Protein AF-A0A2J8KHV4-F1 (afdb_monomer_lite)

Radius of gyration: 32.44 Å; chains: 1; bounding box: 91×67×61 Å

Organism: Pan troglodytes (NCBI:txid9598)

InterPro domains:
  IPR022613 CASAMP, second calponin-homology domain [PF11971] (1-38)
  IPR032940 Calmodulin-regulated spectrin-associated protein [PTHR21595] (1-131)

Secondary structure (DSSP, 8-state):
-----HHHHHHHHHHHHHHHHHHSTT-----HHHHHH--GGGHHHHHHHHHHHHIIIIII--TT--------TT-----PPPPPPPPP---------------------------PPPP---PPP-------

Foldseek 3Di:
DDDDDPVRLLVVVVVVQVCCVPPVVRLDPDDSVCVVCVDPVCVVVVVVSVVSVCCVQPPVNPPVNDPPPPDPPPDDPPPPDDDDDDDDDDDDDDDDDDDDDDDDDDDDDDDDDDDDDDDDDDDDDDDDDDDD

Structure (mmCIF, N/CA/C/O backbone):
data_AF-A0A2J8KHV4-F1
#
_entry.id   AF-A0A2J8KHV4-F1
#
loop_
_atom_site.group_PDB
_atom_site.id
_atom_site.type_symbol
_atom_site.label_atom_id
_atom_site.label_alt_id
_atom_site.label_comp_id
_atom_site.label_asym_id
_atom_site.label_entity_id
_atom_site.label_seq_id
_atom_site.pdbx_PDB_ins_code
_atom_site.Cartn_x
_atom_site.Cartn_y
_atom_site.Cartn_z
_atom_site.occupancy
_atom_site.B_iso_or_equiv
_atom_site.auth_seq_id
_atom_site.auth_comp_id
_atom_site.auth_asym_id
_atom_site.auth_atom_id
_atom_site.pdbx_PDB_model_num
ATOM 1 N N . LYS A 1 1 ? -11.687 13.182 -18.940 1.00 53.38 1 LYS A N 1
ATOM 2 C CA . LYS A 1 1 ? -11.058 12.633 -17.717 1.00 53.38 1 LYS A CA 1
ATOM 3 C C . LYS A 1 1 ? -9.583 12.953 -17.823 1.00 53.38 1 LYS A C 1
ATOM 5 O O . LYS A 1 1 ? -8.940 12.377 -18.689 1.00 53.38 1 LYS A O 1
ATOM 10 N N . GLU A 1 2 ? -9.092 13.907 -17.042 1.00 65.31 2 GLU A N 1
ATOM 11 C CA . GLU A 1 2 ? -7.653 14.155 -16.968 1.00 65.31 2 GLU A CA 1
ATOM 12 C C . GLU A 1 2 ? -6.972 12.917 -16.376 1.00 65.31 2 GLU A C 1
ATOM 14 O O . GLU A 1 2 ? -7.502 12.263 -15.472 1.00 65.31 2 GLU A O 1
ATOM 19 N N . THR A 1 3 ? -5.838 12.544 -16.951 1.00 76.38 3 THR A N 1
ATOM 20 C CA . THR A 1 3 ? -4.924 11.575 -16.354 1.00 76.38 3 THR A CA 1
ATOM 21 C C . THR A 1 3 ? -4.129 12.299 -15.277 1.00 76.38 3 THR A C 1
ATOM 23 O O . THR A 1 3 ? -3.522 13.322 -15.582 1.00 76.38 3 THR A O 1
ATOM 26 N N . MET A 1 4 ? -4.125 11.766 -14.049 1.00 82.12 4 MET A N 1
ATOM 27 C CA . MET A 1 4 ? -3.204 12.195 -12.985 1.00 82.12 4 MET A CA 1
ATOM 28 C C . MET A 1 4 ? -1.780 12.312 -13.542 1.00 82.12 4 MET A C 1
ATOM 30 O O . MET A 1 4 ? -1.373 11.473 -14.355 1.00 82.12 4 MET A O 1
ATOM 34 N N . SER A 1 5 ? -1.008 13.299 -13.086 1.00 94.12 5 SER A N 1
ATOM 35 C CA . SER A 1 5 ? 0.426 13.322 -13.366 1.00 94.12 5 SER A CA 1
ATOM 36 C C . SER A 1 5 ? 1.088 12.062 -12.800 1.00 94.12 5 SER A C 1
ATOM 38 O O . SER A 1 5 ? 0.606 11.453 -11.838 1.00 94.12 5 SER A O 1
ATOM 40 N N . LEU A 1 6 ? 2.241 11.688 -13.355 1.00 94.50 6 LEU A N 1
ATOM 41 C CA . LEU A 1 6 ? 3.104 10.681 -12.738 1.00 94.50 6 LEU A CA 1
ATOM 42 C C . LEU A 1 6 ? 3.493 11.101 -11.309 1.00 94.50 6 LEU A C 1
ATOM 44 O O . LEU A 1 6 ? 3.511 10.263 -10.412 1.00 94.50 6 LEU A O 1
ATOM 48 N N . ALA A 1 7 ? 3.725 12.400 -11.087 1.00 95.94 7 ALA A N 1
ATOM 49 C CA . ALA A 1 7 ? 4.017 12.951 -9.764 1.00 95.94 7 ALA A CA 1
ATOM 50 C C . ALA A 1 7 ? 2.831 12.784 -8.797 1.00 95.94 7 ALA A C 1
ATOM 52 O O . ALA A 1 7 ? 3.013 12.253 -7.705 1.00 95.94 7 ALA A O 1
ATOM 53 N N . ASP A 1 8 ? 1.614 13.148 -9.220 1.00 96.19 8 ASP A N 1
ATOM 54 C CA . ASP A 1 8 ? 0.399 12.982 -8.407 1.00 96.19 8 ASP A CA 1
ATOM 55 C C . ASP A 1 8 ? 0.151 11.504 -8.088 1.00 96.19 8 ASP A C 1
ATOM 57 O O . ASP A 1 8 ? -0.236 11.147 -6.979 1.00 96.19 8 ASP A O 1
ATOM 61 N N . SER A 1 9 ? 0.391 10.623 -9.062 1.00 96.00 9 SER A N 1
ATOM 62 C CA . SER A 1 9 ? 0.234 9.177 -8.899 1.00 96.00 9 SER A CA 1
ATOM 63 C C . SER A 1 9 ? 1.216 8.635 -7.858 1.00 96.00 9 SER A C 1
ATOM 65 O O . SER A 1 9 ? 0.793 7.952 -6.931 1.00 96.00 9 SER A O 1
ATOM 67 N N . LEU A 1 10 ? 2.501 8.995 -7.949 1.00 97.06 10 LEU A N 1
ATOM 68 C CA . LEU A 1 10 ? 3.521 8.608 -6.968 1.00 97.06 10 LEU A CA 1
ATOM 69 C C . LEU A 1 10 ? 3.217 9.149 -5.564 1.00 97.06 10 LEU A C 1
ATOM 71 O O . LEU A 1 10 ? 3.313 8.393 -4.601 1.00 97.06 10 LEU A O 1
ATOM 75 N N . TYR A 1 11 ? 2.783 10.406 -5.448 1.00 97.69 11 TYR A N 1
ATOM 76 C CA . TYR A 1 11 ? 2.376 10.999 -4.171 1.00 97.69 11 TYR A CA 1
ATOM 77 C C . TYR A 1 11 ? 1.187 10.254 -3.540 1.00 97.69 11 TYR A C 1
ATOM 79 O O . TYR A 1 11 ? 1.228 9.883 -2.368 1.00 97.69 11 TYR A O 1
ATOM 87 N N . ASN A 1 12 ? 0.151 9.945 -4.326 1.00 97.44 12 ASN A N 1
ATOM 88 C CA . ASN A 1 12 ? -0.993 9.164 -3.846 1.00 97.44 12 ASN A CA 1
ATOM 89 C C . ASN A 1 12 ? -0.591 7.745 -3.394 1.00 97.44 12 ASN A C 1
ATOM 91 O O . ASN A 1 12 ? -1.167 7.220 -2.443 1.00 97.44 12 ASN A O 1
ATOM 95 N N . LEU A 1 13 ? 0.397 7.124 -4.048 1.00 98.00 13 LEU A N 1
ATOM 96 C CA . LEU A 1 13 ? 0.928 5.816 -3.649 1.00 98.00 13 LEU A CA 1
ATOM 97 C C . LEU A 1 13 ? 1.758 5.891 -2.355 1.00 98.00 13 LEU A C 1
ATOM 99 O O . LEU A 1 13 ? 1.620 5.011 -1.506 1.00 98.00 13 LEU A O 1
ATOM 103 N N . GLN A 1 14 ? 2.543 6.957 -2.162 1.00 98.19 14 GLN A N 1
ATOM 104 C CA . GLN A 1 14 ? 3.256 7.229 -0.905 1.00 98.19 14 GLN A CA 1
ATOM 105 C C . GLN A 1 14 ? 2.283 7.379 0.268 1.00 98.19 14 GLN A C 1
ATOM 107 O O . GLN A 1 14 ? 2.447 6.696 1.275 1.00 98.19 14 GLN A O 1
ATOM 112 N N . LEU A 1 15 ? 1.206 8.159 0.104 1.00 98.38 15 LEU A N 1
ATOM 113 C CA . LEU A 1 15 ? 0.164 8.295 1.130 1.00 98.38 15 LEU A CA 1
ATOM 114 C C . LEU A 1 15 ? -0.451 6.945 1.538 1.00 98.38 15 LEU A C 1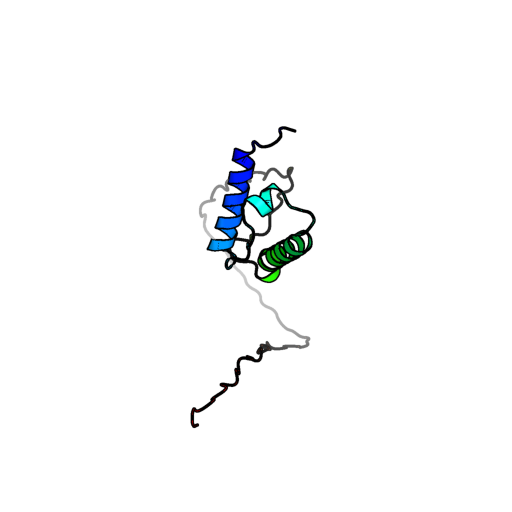
ATOM 116 O O . LEU A 1 15 ? -0.763 6.741 2.710 1.00 98.38 15 LEU A O 1
ATOM 120 N N . ILE A 1 16 ? -0.618 6.006 0.597 1.00 98.12 16 ILE A N 1
ATOM 121 C CA . ILE A 1 16 ? -1.122 4.657 0.904 1.00 98.12 16 ILE A CA 1
ATOM 122 C C . ILE A 1 16 ? -0.087 3.856 1.706 1.00 98.12 16 ILE A C 1
ATOM 124 O O . ILE A 1 16 ? -0.466 3.198 2.677 1.00 98.12 16 ILE A O 1
ATOM 128 N N . GLN A 1 17 ? 1.198 3.908 1.338 1.00 98.38 17 GLN A N 1
ATOM 129 C CA . GLN A 1 17 ? 2.270 3.251 2.098 1.00 98.38 17 GLN A CA 1
ATOM 130 C C . GLN A 1 17 ? 2.364 3.804 3.527 1.00 98.38 17 GLN A C 1
ATOM 132 O O . GLN A 1 17 ? 2.291 3.026 4.478 1.00 98.38 17 GLN A O 1
ATOM 137 N N . GLU A 1 18 ? 2.452 5.128 3.675 1.00 98.50 18 GLU A N 1
ATOM 138 C CA . GLU A 1 18 ? 2.543 5.829 4.963 1.00 98.50 18 GLU A CA 1
ATOM 139 C C . GLU A 1 18 ? 1.334 5.519 5.855 1.00 98.50 18 GLU A C 1
ATOM 141 O O . GLU A 1 18 ? 1.499 5.118 7.008 1.00 98.50 18 GLU A O 1
ATOM 146 N N . PHE A 1 19 ? 0.116 5.587 5.307 1.00 98.38 19 PHE A N 1
ATOM 147 C CA . PHE A 1 19 ? -1.100 5.241 6.044 1.00 98.38 19 PHE A CA 1
ATOM 148 C C . PHE A 1 19 ? -1.101 3.780 6.523 1.00 98.38 19 PHE A C 1
ATOM 150 O O . PHE A 1 19 ? -1.467 3.495 7.666 1.00 98.38 19 PHE A O 1
A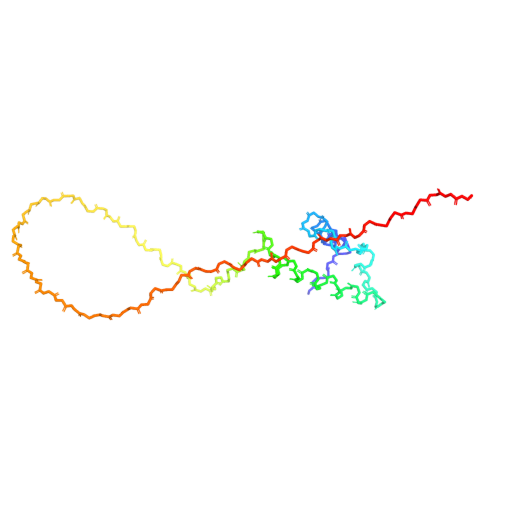TOM 157 N N . CYS A 1 20 ? -0.678 2.834 5.679 1.00 98.25 20 CYS A N 1
ATOM 158 C CA . CYS A 1 20 ? -0.608 1.427 6.078 1.00 98.25 20 CYS A CA 1
ATOM 159 C C . CYS A 1 20 ? 0.491 1.179 7.124 1.00 98.25 20 CYS A C 1
ATOM 161 O O . CYS A 1 20 ? 0.312 0.350 8.020 1.00 98.25 20 CYS A O 1
ATOM 163 N N . GLN A 1 21 ? 1.609 1.902 7.028 1.00 97.69 21 GLN A N 1
ATOM 164 C CA . GLN A 1 21 ? 2.721 1.847 7.975 1.00 97.69 21 GLN A CA 1
ATOM 165 C C . GLN A 1 21 ? 2.331 2.388 9.356 1.00 97.69 21 GLN A C 1
ATOM 167 O O . GLN A 1 21 ? 2.641 1.742 10.357 1.00 97.69 21 GLN A O 1
ATOM 172 N N . GLU A 1 22 ? 1.633 3.525 9.415 1.00 97.88 22 GLU A N 1
ATOM 173 C CA . GLU A 1 22 ? 1.251 4.182 10.671 1.00 97.88 22 GLU A CA 1
ATOM 174 C C . GLU A 1 22 ? -0.002 3.563 11.320 1.00 97.88 22 GLU A C 1
ATOM 176 O O . GLU A 1 22 ? -0.022 3.363 12.535 1.00 97.88 22 GLU A O 1
ATOM 181 N N . TYR A 1 23 ? -1.029 3.200 10.536 1.00 97.38 23 TYR A N 1
ATOM 182 C CA . TYR A 1 23 ? -2.350 2.828 11.076 1.00 97.38 23 TYR A CA 1
ATOM 183 C C . TYR A 1 23 ? -2.762 1.362 10.882 1.00 97.38 23 TYR A C 1
ATOM 185 O O . TYR A 1 23 ? -3.618 0.889 11.629 1.00 97.38 23 TYR A O 1
ATOM 193 N N . LEU A 1 24 ? -2.190 0.633 9.912 1.00 97.06 24 LEU A N 1
ATOM 194 C CA . LEU A 1 24 ? -2.610 -0.737 9.551 1.00 97.06 24 LEU A CA 1
ATOM 195 C C . LEU A 1 24 ? -1.517 -1.797 9.777 1.00 97.06 24 LEU A C 1
ATOM 197 O O . LEU A 1 24 ? -1.411 -2.773 9.033 1.00 97.06 24 LEU A O 1
ATOM 201 N N . ASN A 1 25 ? -0.683 -1.611 10.806 1.00 96.50 25 ASN A N 1
ATOM 202 C CA . ASN A 1 25 ? 0.371 -2.557 11.197 1.00 96.50 25 ASN A CA 1
ATOM 203 C C . ASN A 1 25 ? 1.314 -2.947 10.033 1.00 96.50 25 ASN A C 1
ATOM 205 O O . ASN A 1 25 ? 1.726 -4.100 9.919 1.00 96.50 25 ASN A O 1
ATOM 209 N N . GLN A 1 26 ? 1.663 -1.984 9.171 1.00 97.12 26 GLN A N 1
ATOM 210 C CA . GLN A 1 26 ? 2.596 -2.162 8.049 1.00 97.12 26 GLN A CA 1
ATOM 211 C C . GLN A 1 26 ? 2.138 -3.180 6.984 1.00 97.12 26 GLN A C 1
ATOM 213 O O . GLN A 1 26 ? 2.976 -3.763 6.304 1.00 97.12 26 GLN A O 1
ATOM 218 N N . CYS A 1 27 ? 0.826 -3.366 6.780 1.00 97.31 27 CYS A N 1
ATOM 219 C CA . CYS A 1 27 ? 0.275 -4.336 5.815 1.00 97.31 27 CYS A CA 1
ATOM 220 C C . CYS A 1 27 ? 0.584 -4.053 4.325 1.00 97.31 27 CYS A C 1
ATOM 222 O O . CYS A 1 27 ? 0.279 -4.872 3.460 1.00 97.31 27 CYS A O 1
ATOM 224 N N . CYS A 1 28 ? 1.157 -2.892 3.984 1.00 98.06 28 CYS A N 1
ATOM 225 C CA . CYS A 1 28 ? 1.603 -2.600 2.622 1.00 98.06 28 CYS A CA 1
ATOM 226 C C . CYS A 1 28 ? 3.079 -2.988 2.463 1.00 98.06 28 CYS A C 1
ATOM 228 O O . CYS A 1 28 ? 3.968 -2.309 2.972 1.00 98.06 28 CYS A O 1
ATOM 230 N N . HIS A 1 29 ? 3.335 -4.085 1.748 1.00 97.50 29 HIS A N 1
ATOM 231 C CA . HIS A 1 29 ? 4.683 -4.625 1.517 1.00 97.50 29 HIS A CA 1
ATOM 232 C C . HIS A 1 29 ? 5.241 -4.334 0.113 1.00 97.50 29 HIS A C 1
ATOM 234 O O . HIS A 1 29 ? 6.281 -4.869 -0.264 1.00 97.50 29 HIS A O 1
ATOM 240 N N . PHE A 1 30 ? 4.545 -3.513 -0.674 1.00 98.31 30 PHE A N 1
ATOM 241 C CA . PHE A 1 30 ? 4.961 -3.121 -2.018 1.00 98.31 30 PHE A CA 1
ATOM 242 C C . PHE A 1 30 ? 5.916 -1.933 -1.998 1.00 98.31 30 PHE A C 1
ATOM 244 O O . PHE A 1 30 ? 5.785 -1.040 -1.158 1.00 98.31 30 PHE A O 1
ATOM 251 N N . THR A 1 31 ? 6.814 -1.866 -2.979 1.00 98.00 31 THR A N 1
ATOM 252 C CA . THR A 1 31 ? 7.505 -0.620 -3.330 1.00 98.00 31 THR A CA 1
ATOM 253 C C . THR A 1 31 ? 6.598 0.288 -4.172 1.00 98.00 31 THR A C 1
ATOM 255 O O . THR A 1 31 ? 5.591 -0.151 -4.730 1.00 98.00 31 THR A O 1
ATOM 258 N N . LEU A 1 32 ? 6.974 1.562 -4.331 1.00 98.00 32 LEU A N 1
ATOM 259 C CA . LEU A 1 32 ? 6.277 2.463 -5.259 1.00 98.00 32 LEU A CA 1
ATOM 260 C C . LEU A 1 32 ? 6.344 1.967 -6.710 1.00 98.00 32 LEU A C 1
ATOM 262 O O . LEU A 1 32 ? 5.415 2.210 -7.472 1.00 98.00 32 LEU A O 1
ATOM 266 N N . GLU A 1 33 ? 7.411 1.258 -7.088 1.00 97.81 33 GLU A N 1
ATOM 267 C CA . GLU A 1 33 ? 7.573 0.674 -8.422 1.00 97.81 33 GLU A CA 1
ATOM 268 C C . GLU A 1 33 ? 6.558 -0.454 -8.665 1.00 97.81 33 GLU A C 1
ATOM 270 O O . GLU A 1 33 ? 5.856 -0.452 -9.680 1.00 97.81 33 GLU A O 1
ATOM 275 N N . ASP A 1 34 ? 6.398 -1.353 -7.687 1.00 98.00 34 ASP A N 1
ATOM 276 C CA . ASP A 1 34 ? 5.395 -2.424 -7.721 1.00 98.00 34 ASP A CA 1
ATOM 277 C C . ASP A 1 34 ? 3.968 -1.871 -7.852 1.00 98.00 34 ASP A C 1
ATOM 279 O O . ASP A 1 34 ? 3.132 -2.470 -8.536 1.00 98.00 34 ASP A O 1
ATOM 283 N N . MET A 1 35 ? 3.680 -0.742 -7.192 1.00 97.19 35 MET A N 1
ATOM 284 C CA . MET A 1 35 ? 2.372 -0.067 -7.213 1.00 97.19 35 MET A CA 1
ATOM 285 C C . MET A 1 35 ? 2.129 0.767 -8.466 1.00 97.19 35 MET A C 1
ATOM 287 O O . MET A 1 35 ? 0.995 0.822 -8.942 1.00 97.19 35 MET A O 1
ATOM 291 N N . LEU A 1 36 ? 3.172 1.374 -9.028 1.00 96.75 36 LEU A N 1
ATOM 292 C CA . LEU A 1 36 ? 3.075 2.158 -10.253 1.00 96.75 36 LEU A CA 1
ATOM 293 C C . LEU A 1 36 ? 2.891 1.265 -11.487 1.00 96.75 36 LEU A C 1
ATOM 295 O O . LEU A 1 36 ? 2.055 1.567 -12.340 1.00 96.75 36 LEU A O 1
ATOM 299 N N . TYR A 1 37 ? 3.657 0.174 -11.590 1.00 96.12 37 TYR A N 1
ATOM 300 C CA . TYR A 1 37 ? 3.611 -0.717 -12.754 1.00 96.12 37 TYR A CA 1
ATOM 301 C C . TYR A 1 37 ? 2.638 -1.890 -12.606 1.00 96.12 37 TYR A C 1
ATOM 303 O O . TYR A 1 37 ? 2.231 -2.451 -13.623 1.00 96.12 37 TYR A O 1
ATOM 311 N N . ALA A 1 38 ? 2.258 -2.259 -11.374 1.00 95.56 38 ALA A N 1
ATOM 312 C CA . ALA A 1 38 ? 1.263 -3.293 -11.064 1.00 95.56 38 ALA A CA 1
ATOM 313 C C . ALA A 1 38 ? 1.431 -4.579 -11.902 1.00 95.56 38 ALA A C 1
ATOM 315 O O . ALA A 1 38 ? 0.477 -5.094 -12.495 1.00 95.56 38 ALA A O 1
ATOM 316 N N . ALA A 1 39 ? 2.673 -5.073 -11.988 1.00 97.69 39 ALA A N 1
ATOM 317 C CA . ALA A 1 39 ? 3.049 -6.158 -12.886 1.00 97.69 39 ALA A CA 1
ATOM 318 C C . ALA A 1 39 ? 2.170 -7.408 -12.686 1.00 97.69 39 ALA A C 1
ATOM 320 O O . ALA A 1 39 ? 1.846 -7.809 -11.566 1.00 97.69 39 ALA A O 1
ATOM 321 N N . SER A 1 40 ? 1.801 -8.072 -13.784 1.00 97.94 40 SER A N 1
ATOM 322 C CA . SER A 1 40 ? 0.875 -9.215 -13.754 1.00 97.94 40 SER A CA 1
ATOM 323 C C . SER A 1 40 ? 1.376 -10.395 -12.909 1.00 97.94 40 SER A C 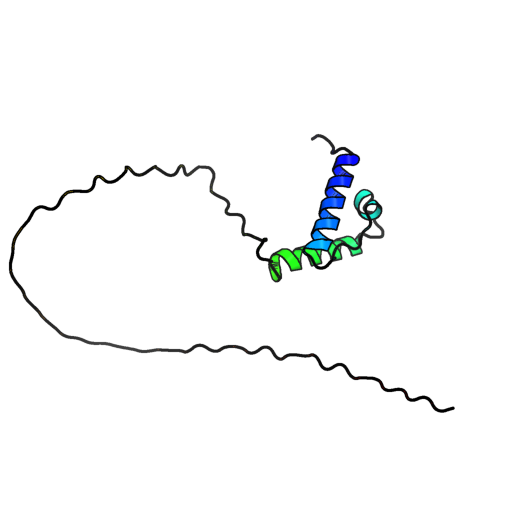1
ATOM 325 O O . SER A 1 40 ? 0.560 -11.152 -12.381 1.00 97.94 40 SER A O 1
ATOM 327 N N . SER A 1 41 ? 2.694 -10.514 -12.729 1.00 98.19 41 SER A N 1
ATOM 328 C CA . SER A 1 41 ? 3.369 -11.485 -11.862 1.00 98.19 41 SER A CA 1
ATOM 329 C C . SER A 1 41 ? 3.025 -11.346 -10.374 1.00 98.19 41 SER A C 1
ATOM 331 O O . SER A 1 41 ? 3.012 -12.355 -9.676 1.00 98.19 41 SER A O 1
ATOM 333 N N . ILE A 1 42 ? 2.703 -10.139 -9.892 1.00 97.56 42 ILE A N 1
ATOM 334 C CA . ILE A 1 42 ? 2.390 -9.855 -8.476 1.00 97.56 42 ILE A CA 1
ATOM 335 C C . ILE A 1 42 ? 0.886 -9.668 -8.216 1.00 97.56 42 ILE A C 1
ATOM 337 O O . ILE A 1 42 ? 0.470 -9.209 -7.151 1.00 97.56 42 ILE A O 1
ATOM 341 N N . LYS A 1 43 ? 0.026 -10.064 -9.167 1.00 97.62 43 LYS A N 1
ATOM 342 C CA . LYS A 1 43 ? -1.439 -9.950 -9.040 1.00 97.62 43 LYS A CA 1
ATOM 343 C C . LYS A 1 43 ? -1.991 -10.653 -7.791 1.00 97.62 43 LYS A C 1
ATOM 345 O O . LYS A 1 43 ? -2.920 -10.141 -7.171 1.00 97.62 43 LYS A O 1
ATOM 350 N N . SER A 1 44 ? -1.446 -11.809 -7.412 1.00 98.38 44 SER A N 1
ATOM 351 C CA . SER A 1 44 ? -1.846 -12.521 -6.187 1.00 98.38 44 SER A CA 1
ATOM 352 C C . SER A 1 44 ? -1.535 -11.713 -4.929 1.00 98.38 44 SER A C 1
ATOM 354 O O . SER A 1 44 ? -2.380 -11.626 -4.043 1.00 98.38 44 SER A O 1
ATOM 356 N N . ASN A 1 45 ? -0.370 -11.065 -4.877 1.00 98.31 45 ASN A N 1
ATOM 357 C CA . ASN A 1 45 ? 0.031 -10.196 -3.773 1.00 98.31 45 ASN A CA 1
ATOM 358 C C . ASN A 1 45 ? -0.956 -9.028 -3.620 1.00 98.31 45 ASN A C 1
ATOM 360 O O . ASN A 1 45 ? -1.359 -8.715 -2.503 1.00 98.31 45 ASN A O 1
ATOM 364 N N . TYR A 1 46 ? -1.414 -8.433 -4.731 1.00 98.12 46 TYR A N 1
ATOM 365 C CA . TYR A 1 46 ? -2.431 -7.373 -4.687 1.00 98.12 46 TYR A CA 1
ATOM 366 C C . TYR A 1 46 ? -3.751 -7.843 -4.091 1.00 98.12 46 TYR A C 1
ATOM 368 O O . TYR A 1 46 ? -4.371 -7.110 -3.326 1.00 98.12 46 TYR A O 1
ATOM 376 N N . LEU A 1 47 ? -4.185 -9.060 -4.419 1.00 98.25 47 LEU A N 1
ATOM 377 C CA . LEU A 1 47 ? -5.419 -9.616 -3.864 1.00 98.25 47 LEU A CA 1
ATOM 378 C C . LEU A 1 47 ? -5.299 -9.886 -2.357 1.00 98.25 47 LEU A C 1
ATOM 380 O O . LEU A 1 47 ? -6.268 -9.655 -1.640 1.00 98.25 47 LEU A O 1
ATOM 384 N N . VAL A 1 48 ? -4.121 -10.297 -1.869 1.00 98.19 48 VAL A N 1
ATOM 385 C CA . VAL A 1 48 ? -3.849 -10.423 -0.425 1.00 98.19 48 VAL A CA 1
ATOM 386 C C . VAL A 1 48 ? -3.899 -9.053 0.256 1.00 98.19 48 VAL A C 1
ATOM 388 O O . VAL A 1 48 ? -4.653 -8.889 1.209 1.00 98.19 48 VAL A O 1
ATOM 391 N N . PHE A 1 49 ? -3.213 -8.041 -0.286 1.00 98.38 49 PHE A N 1
ATOM 392 C CA . PHE A 1 49 ? -3.255 -6.676 0.252 1.00 98.38 49 PHE A CA 1
ATOM 393 C C . PHE A 1 49 ? -4.686 -6.106 0.296 1.00 98.38 49 PHE A C 1
ATOM 395 O O . PHE A 1 49 ? -5.109 -5.566 1.314 1.00 98.38 49 PHE A O 1
ATOM 402 N N . MET A 1 50 ? -5.481 -6.294 -0.763 1.00 98.25 50 MET A N 1
ATOM 403 C CA . MET A 1 50 ? -6.890 -5.868 -0.785 1.00 98.25 50 MET A CA 1
ATOM 404 C C . MET A 1 50 ? -7.754 -6.624 0.239 1.00 98.25 50 MET A C 1
ATOM 406 O O . MET A 1 50 ? -8.662 -6.031 0.824 1.00 98.25 50 MET A O 1
ATOM 410 N N . ALA A 1 51 ? -7.472 -7.907 0.489 1.00 98.19 51 ALA A N 1
ATOM 411 C CA . ALA A 1 51 ? -8.145 -8.683 1.529 1.00 98.19 51 ALA A CA 1
ATOM 412 C C . ALA A 1 51 ? -7.765 -8.210 2.945 1.00 98.19 51 ALA A C 1
ATOM 414 O O . ALA A 1 51 ? -8.637 -8.137 3.811 1.00 98.19 51 ALA A O 1
ATOM 415 N N . GLU A 1 52 ? -6.507 -7.824 3.175 1.00 97.75 52 GLU A N 1
ATOM 416 C CA . GLU A 1 52 ? -6.071 -7.224 4.442 1.00 97.75 52 GLU A CA 1
ATOM 417 C C . GLU A 1 52 ? -6.705 -5.848 4.674 1.00 97.75 52 GLU A C 1
ATOM 419 O O . GLU A 1 52 ? -7.212 -5.597 5.766 1.00 97.75 52 GLU A O 1
ATOM 424 N N . LEU A 1 53 ? -6.780 -4.983 3.655 1.00 97.94 53 LEU A N 1
ATOM 425 C CA . LEU A 1 53 ? -7.513 -3.713 3.754 1.00 97.94 53 LEU A CA 1
ATOM 426 C C . LEU A 1 53 ? -8.994 -3.937 4.103 1.00 97.94 53 LEU A C 1
ATOM 428 O O . LEU A 1 53 ? -9.538 -3.241 4.961 1.00 97.94 53 LEU A O 1
ATOM 432 N N . PHE A 1 54 ? -9.647 -4.929 3.486 1.00 97.94 54 PHE A N 1
ATOM 433 C CA . PHE A 1 54 ? -11.025 -5.293 3.826 1.00 97.94 54 PHE A CA 1
ATOM 434 C C . PHE A 1 54 ? -11.147 -5.783 5.277 1.00 97.94 54 PHE A C 1
ATOM 436 O O . PHE A 1 54 ? -12.036 -5.337 6.001 1.00 97.94 54 PHE A O 1
ATOM 443 N N . TRP A 1 55 ? -10.236 -6.648 5.733 1.00 97.81 55 TRP A N 1
ATOM 444 C CA . TRP A 1 55 ? -10.191 -7.110 7.122 1.00 97.81 55 TRP A CA 1
ATOM 445 C C . TRP A 1 55 ? -10.030 -5.945 8.110 1.00 97.81 55 TRP A C 1
ATOM 447 O O . TRP A 1 55 ? -10.781 -5.855 9.085 1.00 97.81 55 TRP A O 1
ATOM 457 N N . TRP A 1 56 ? -9.111 -5.016 7.839 1.00 97.81 56 T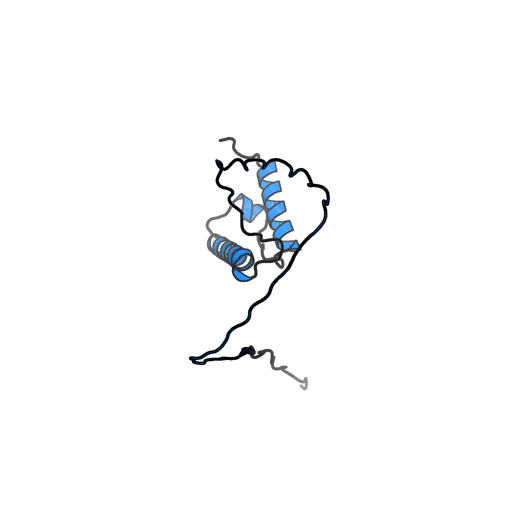RP A N 1
ATOM 458 C CA . TRP A 1 56 ? -8.889 -3.843 8.683 1.00 97.81 56 TRP A CA 1
ATOM 459 C C . TRP A 1 56 ? -10.100 -2.910 8.742 1.00 97.81 56 TRP A C 1
ATOM 461 O O . TRP A 1 56 ? -10.458 -2.468 9.833 1.00 97.81 56 TRP A O 1
ATOM 471 N N . PHE A 1 57 ? -10.747 -2.608 7.615 1.00 96.56 57 PHE A N 1
ATOM 472 C CA . PHE A 1 57 ? -11.842 -1.634 7.596 1.00 96.56 57 PHE A CA 1
ATOM 473 C C . PHE A 1 57 ? -13.213 -2.222 7.966 1.00 96.56 57 PHE A C 1
ATOM 475 O O . PHE A 1 57 ? -13.998 -1.533 8.618 1.00 96.56 57 PHE A O 1
ATOM 482 N N . GLU A 1 58 ? -13.509 -3.474 7.608 1.00 95.88 58 GLU A N 1
ATOM 483 C CA . GLU A 1 58 ? -14.819 -4.084 7.884 1.00 95.88 58 GLU A CA 1
ATOM 484 C C . GLU A 1 58 ? -14.841 -4.873 9.201 1.00 95.88 58 GLU A C 1
ATOM 486 O O . GLU A 1 58 ? -15.808 -4.762 9.955 1.00 95.88 58 GLU A O 1
ATOM 491 N N . VAL A 1 59 ? -13.783 -5.639 9.509 1.00 96.75 59 VAL A N 1
ATOM 492 C CA . VAL A 1 59 ? -13.774 -6.569 10.656 1.00 96.75 59 VAL A CA 1
ATOM 493 C C . VAL A 1 59 ? -13.096 -5.977 11.890 1.00 96.75 59 VAL A C 1
ATOM 495 O O . VAL A 1 59 ? -13.689 -5.989 12.967 1.00 96.75 59 VAL A O 1
ATOM 498 N N . VAL A 1 60 ? -11.871 -5.454 11.762 1.00 96.75 60 VAL A N 1
ATOM 499 C CA . VAL A 1 60 ? -11.166 -4.822 12.898 1.00 96.75 60 VAL A CA 1
ATOM 500 C C . VAL A 1 60 ? -11.751 -3.446 13.204 1.00 96.75 60 VAL A C 1
ATOM 502 O O . VAL A 1 60 ? -11.921 -3.092 14.368 1.00 96.75 60 VAL A O 1
ATOM 505 N N . LYS A 1 61 ? -12.062 -2.688 12.148 1.00 95.94 61 LYS A N 1
ATOM 506 C CA . LYS A 1 61 ? -12.763 -1.402 12.164 1.00 95.94 61 LYS A CA 1
ATOM 507 C C . LYS A 1 61 ? -12.250 -0.417 13.235 1.00 95.94 61 LYS A C 1
ATOM 509 O O . LYS A 1 61 ? -12.977 -0.100 14.180 1.00 95.94 61 LYS A O 1
ATOM 514 N N . PRO A 1 62 ? -11.007 0.094 13.097 1.00 95.50 62 PRO A N 1
ATOM 515 C CA . PRO A 1 62 ? -10.475 1.149 13.959 1.00 95.50 62 PRO A CA 1
ATOM 516 C C . PRO A 1 62 ? -11.409 2.360 14.091 1.00 95.50 62 PRO A C 1
ATOM 518 O O . PRO A 1 62 ? -12.234 2.626 13.221 1.00 95.50 62 PRO A O 1
ATOM 521 N N . SER A 1 63 ? -11.237 3.160 15.146 1.00 94.88 63 SER A N 1
ATOM 522 C CA . SER A 1 63 ? -12.119 4.294 15.480 1.00 94.88 63 SER A CA 1
ATOM 523 C C . SER A 1 63 ? -12.233 5.384 14.400 1.00 94.88 63 SER A C 1
ATOM 525 O O . SER A 1 63 ? -13.224 6.115 14.370 1.00 94.88 63 SER A O 1
ATOM 527 N N . PHE A 1 64 ? -11.255 5.487 13.495 1.00 94.44 64 PHE A N 1
ATOM 528 C CA . PHE A 1 64 ? -11.312 6.373 12.328 1.00 94.44 64 PHE A CA 1
ATOM 529 C C . PHE A 1 64 ? -12.227 5.849 11.199 1.00 94.44 64 PHE A C 1
ATOM 531 O O . PHE A 1 64 ? -12.602 6.612 10.309 1.00 94.44 64 PHE A O 1
ATOM 538 N N . VAL A 1 65 ? -12.629 4.572 11.226 1.00 95.31 65 VAL A N 1
ATOM 539 C CA . VAL A 1 65 ? -13.510 3.952 10.226 1.00 95.31 65 VAL A CA 1
ATOM 540 C C . VAL A 1 65 ? -14.976 4.202 10.578 1.00 95.31 65 VAL A C 1
ATOM 542 O O . VAL A 1 65 ? -15.664 3.386 11.196 1.00 95.31 65 VAL A O 1
ATOM 545 N N . GLN A 1 66 ? -15.470 5.365 10.167 1.00 91.44 66 GLN A N 1
ATOM 546 C CA . GLN A 1 66 ? -16.843 5.787 10.431 1.00 91.44 66 GLN A CA 1
ATOM 547 C C . GLN A 1 66 ? -17.790 5.388 9.284 1.00 91.44 66 GLN A C 1
ATOM 549 O O . GLN A 1 66 ? -17.443 5.568 8.112 1.00 91.44 66 GLN A O 1
ATOM 554 N N . PRO A 1 67 ? -19.010 4.889 9.575 1.00 88.81 67 PRO A N 1
ATOM 555 C CA . PRO A 1 67 ? -20.034 4.689 8.555 1.00 88.81 67 PRO A CA 1
ATOM 556 C C . PRO A 1 67 ? -20.334 6.000 7.820 1.00 88.81 67 PRO A C 1
ATOM 558 O O . PRO A 1 67 ? -20.600 7.028 8.446 1.00 88.81 67 PRO A O 1
ATOM 561 N N . ARG A 1 68 ? -20.341 5.974 6.482 1.00 82.94 68 ARG A N 1
ATOM 562 C CA . ARG A 1 68 ? -20.747 7.141 5.691 1.00 82.94 68 ARG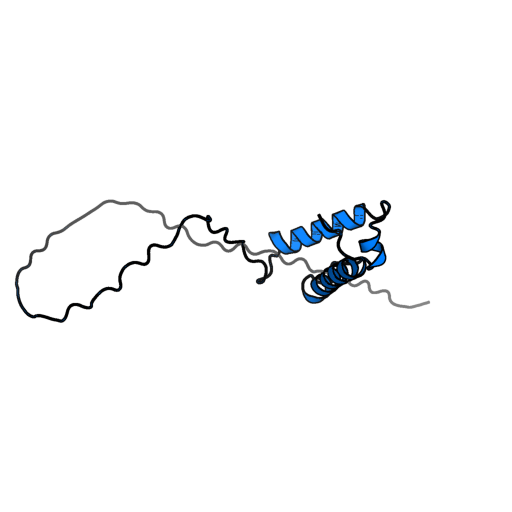 A CA 1
ATOM 563 C C . ARG A 1 68 ? -22.237 7.400 5.898 1.00 82.94 68 ARG A C 1
ATOM 565 O O . ARG A 1 68 ? -23.072 6.687 5.347 1.00 82.94 68 ARG A O 1
ATOM 572 N N . VAL A 1 69 ? -22.570 8.451 6.646 1.00 77.75 69 VAL A N 1
ATOM 573 C CA . VAL A 1 69 ? -23.944 8.961 6.740 1.00 77.75 69 VAL A CA 1
ATOM 574 C C . VAL A 1 69 ? -24.304 9.613 5.406 1.00 77.75 69 VAL A C 1
ATOM 576 O O . VAL A 1 69 ? -24.087 10.807 5.194 1.00 77.75 69 VAL A O 1
ATOM 579 N N . VAL A 1 70 ? -24.839 8.813 4.483 1.00 71.19 70 VAL A N 1
ATOM 580 C CA . VAL A 1 70 ? -25.416 9.307 3.232 1.00 71.19 70 VAL A CA 1
ATOM 581 C C . VAL A 1 70 ? -26.685 10.079 3.586 1.00 71.19 70 VAL A C 1
ATOM 583 O O . VAL A 1 70 ? -27.763 9.502 3.705 1.00 71.19 70 VAL A O 1
ATOM 586 N N . ARG A 1 71 ? -26.561 11.396 3.784 1.00 64.94 71 ARG A N 1
ATOM 587 C CA . ARG A 1 71 ? -27.734 12.275 3.830 1.00 64.94 71 ARG A CA 1
ATOM 588 C C . ARG A 1 71 ? -28.426 12.194 2.466 1.00 64.94 71 ARG A C 1
ATOM 590 O O . ARG A 1 71 ? -27.754 12.452 1.463 1.00 64.94 71 ARG A O 1
ATOM 597 N N . PRO A 1 72 ? -29.732 11.885 2.395 1.00 65.44 72 PRO A N 1
ATOM 598 C CA . PRO A 1 72 ? -30.487 12.057 1.164 1.00 65.44 72 PRO A CA 1
ATOM 599 C C . PRO A 1 72 ? -30.410 13.531 0.751 1.00 65.44 72 PRO A C 1
ATOM 601 O O . PRO A 1 72 ? -30.863 14.408 1.489 1.00 65.44 72 PRO A O 1
ATOM 604 N N . GLN A 1 73 ? -29.802 13.821 -0.401 1.00 58.34 73 GLN A N 1
ATOM 605 C CA . GLN A 1 73 ? -29.811 15.175 -0.953 1.00 58.34 73 GLN A CA 1
ATOM 606 C C . GLN A 1 73 ? -31.247 15.491 -1.389 1.00 58.34 73 GLN A C 1
ATOM 608 O O . GLN A 1 73 ? -31.722 14.943 -2.380 1.00 58.34 73 GLN A O 1
ATOM 613 N N . GLY A 1 74 ? -31.954 16.315 -0.610 1.00 53.22 74 GLY A N 1
ATOM 614 C CA . GLY A 1 74 ? -33.353 16.673 -0.875 1.00 53.22 74 GLY A CA 1
ATOM 615 C C . GLY A 1 74 ? -34.211 16.977 0.358 1.00 53.22 74 GLY A C 1
ATOM 616 O O . GLY A 1 74 ? -35.277 17.560 0.204 1.00 53.22 74 GLY A O 1
ATOM 617 N N . ALA A 1 75 ? -33.764 16.632 1.571 1.00 47.91 75 ALA A N 1
ATOM 618 C CA . ALA A 1 75 ? -34.442 17.027 2.807 1.00 47.91 75 ALA A CA 1
ATOM 619 C C . ALA A 1 75 ? -33.760 18.254 3.435 1.00 47.91 75 ALA A C 1
ATOM 621 O O . ALA A 1 75 ? -32.903 18.120 4.311 1.00 47.91 75 ALA A O 1
ATOM 622 N N . GLU A 1 76 ? -34.151 19.449 2.984 1.00 48.41 76 GLU A N 1
ATOM 623 C CA . GLU A 1 76 ? -33.900 20.685 3.734 1.00 48.41 76 GLU A CA 1
ATOM 624 C C . GLU A 1 76 ? -34.517 20.541 5.137 1.00 48.41 76 GLU A C 1
ATOM 626 O O . GLU A 1 76 ? -35.714 20.248 5.241 1.00 48.41 76 GLU A O 1
ATOM 631 N N . PRO A 1 77 ? -33.758 20.733 6.232 1.00 49.22 77 PRO A N 1
ATOM 632 C CA . PRO A 1 77 ? -34.354 20.781 7.554 1.00 49.22 77 PRO A CA 1
ATOM 633 C C . PRO A 1 77 ? -35.181 22.063 7.652 1.00 49.22 77 PRO A C 1
ATOM 635 O O . PRO A 1 77 ? -34.627 23.163 7.729 1.00 49.22 77 PRO A O 1
ATOM 638 N N . VAL A 1 78 ? -36.510 21.923 7.663 1.00 54.94 78 VAL A N 1
ATOM 639 C CA . VAL A 1 78 ? -37.414 23.025 8.006 1.00 54.94 78 VAL A CA 1
ATOM 640 C C . VAL A 1 78 ? -36.975 23.550 9.367 1.00 54.94 78 VAL A C 1
ATOM 642 O O . VAL A 1 78 ? -37.025 22.846 10.373 1.00 54.94 78 VAL A O 1
ATOM 645 N N . LYS A 1 79 ? -36.463 24.780 9.373 1.00 47.22 79 LYS A N 1
ATOM 646 C CA . LYS A 1 79 ? -35.962 25.435 10.574 1.00 47.22 79 LYS A CA 1
ATOM 647 C C . LYS A 1 79 ? -37.160 25.844 11.421 1.00 47.22 79 LYS A C 1
ATOM 649 O O . LYS A 1 79 ? -37.683 26.944 11.246 1.00 47.22 79 LYS A O 1
ATOM 654 N N . ASP A 1 80 ? -37.589 24.939 12.296 1.00 46.41 80 ASP A N 1
ATOM 655 C CA . ASP A 1 80 ? -38.682 25.197 13.227 1.00 46.41 80 ASP A CA 1
ATOM 656 C C . ASP A 1 80 ? -38.434 26.492 14.011 1.00 46.41 80 ASP A C 1
ATOM 658 O O . ASP A 1 80 ? -37.320 26.803 14.451 1.00 46.41 80 ASP A O 1
ATOM 662 N N . MET A 1 81 ? -39.501 27.284 14.104 1.00 48.09 81 MET A N 1
ATOM 663 C CA . MET A 1 81 ? -39.499 28.639 14.645 1.00 48.09 81 MET A CA 1
ATOM 664 C C . MET A 1 81 ? -39.053 28.631 16.121 1.00 48.09 81 MET A C 1
ATOM 666 O O . MET A 1 81 ? -39.517 27.780 16.880 1.00 48.09 81 MET A O 1
ATOM 670 N N . PRO A 1 82 ? -38.208 29.576 16.582 1.00 43.03 82 PRO A N 1
ATOM 671 C CA . PRO A 1 82 ? -37.817 29.631 17.987 1.00 43.03 82 PRO A CA 1
ATOM 672 C C . PRO A 1 82 ? -39.024 29.910 18.894 1.00 43.03 82 PRO A C 1
ATOM 674 O O . PRO A 1 82 ? -39.696 30.935 18.769 1.00 43.03 82 PRO A O 1
ATOM 677 N N . SER A 1 83 ? -39.270 28.999 19.834 1.00 43.59 83 SER A N 1
ATOM 678 C CA . SER A 1 83 ? -40.359 29.071 20.809 1.00 43.59 83 SER A CA 1
ATOM 679 C C . SER A 1 83 ? -40.225 30.294 21.723 1.00 43.59 83 SER A C 1
ATOM 681 O O . SER A 1 83 ? -39.236 30.428 22.445 1.00 43.59 83 SER A O 1
ATOM 683 N N . ILE A 1 84 ? -41.241 31.161 21.757 1.00 45.91 84 ILE A N 1
ATOM 684 C CA . ILE A 1 84 ? -41.325 32.234 22.759 1.00 45.91 84 ILE A CA 1
ATOM 685 C C . ILE A 1 84 ? -41.648 31.613 24.133 1.00 45.91 84 ILE A C 1
ATOM 687 O O . ILE A 1 84 ? -42.615 30.854 24.234 1.00 45.91 84 ILE A O 1
ATOM 691 N N . PRO A 1 85 ? -40.897 31.931 25.206 1.00 44.84 85 PRO A N 1
ATOM 692 C CA . PRO A 1 85 ? -41.202 31.445 26.546 1.00 44.84 85 PRO A CA 1
ATOM 693 C C . PRO A 1 85 ? -42.391 32.215 27.140 1.00 44.84 85 PRO A C 1
ATOM 695 O O . PRO A 1 85 ? -42.313 33.421 27.378 1.00 44.84 85 PRO A O 1
ATOM 698 N N . VAL A 1 86 ? -43.496 31.516 27.405 1.00 44.38 86 VAL A N 1
ATOM 699 C CA . VAL A 1 86 ? -44.672 32.101 28.068 1.00 44.38 86 VAL A CA 1
ATOM 700 C C . VAL A 1 86 ? -44.415 32.227 29.573 1.00 44.38 86 VAL A C 1
ATOM 702 O O . VAL A 1 86 ? -44.031 31.269 30.241 1.00 44.38 86 VAL A O 1
ATOM 705 N N . LEU A 1 87 ? -44.622 33.435 30.099 1.00 40.72 87 LEU A N 1
ATOM 706 C CA . LEU A 1 87 ? -44.398 33.794 31.500 1.00 40.72 87 LEU A CA 1
ATOM 707 C C . LEU A 1 87 ? -45.458 33.204 32.447 1.00 40.72 87 LEU A C 1
ATOM 709 O O . LEU A 1 87 ? -46.625 33.052 32.094 1.00 40.72 87 LEU A O 1
ATOM 713 N N . ASN A 1 88 ? -45.037 32.945 33.689 1.00 46.94 88 ASN A N 1
ATOM 714 C CA . ASN A 1 88 ? -45.879 32.470 34.792 1.00 46.94 88 ASN A CA 1
ATOM 715 C C . ASN A 1 88 ? -47.124 33.347 35.030 1.00 46.94 88 ASN A C 1
ATOM 717 O O . ASN A 1 88 ? -46.998 34.547 35.278 1.00 46.94 88 ASN A O 1
ATOM 721 N N . ALA A 1 89 ? -48.302 32.720 35.120 1.00 35.88 89 ALA A N 1
ATOM 722 C CA . ALA A 1 89 ? -49.509 33.330 35.675 1.00 35.88 89 ALA A CA 1
ATOM 723 C C . ALA A 1 89 ? -50.291 32.325 36.542 1.00 35.88 89 ALA A C 1
ATOM 725 O O . ALA A 1 89 ? -50.550 31.189 36.167 1.00 35.88 89 ALA A O 1
ATOM 726 N N . ALA A 1 90 ? -50.616 32.772 37.748 1.00 37.31 90 ALA A N 1
ATOM 727 C CA . ALA A 1 90 ? -51.018 31.984 38.903 1.00 37.31 90 ALA A CA 1
ATOM 728 C C . ALA A 1 90 ? -52.389 31.261 38.855 1.00 37.31 90 ALA A C 1
ATOM 730 O O . ALA A 1 90 ? -53.339 31.739 38.245 1.00 37.31 90 ALA A O 1
ATOM 731 N N . LYS A 1 91 ? -52.505 30.297 39.792 1.00 38.56 91 LYS A N 1
ATOM 732 C CA . LYS A 1 91 ? -53.671 29.981 40.661 1.00 38.56 91 LYS A CA 1
ATOM 733 C C . LYS A 1 91 ? -54.779 29.020 40.169 1.00 38.56 91 LYS A C 1
ATOM 735 O O . LYS A 1 91 ? -55.563 29.374 39.303 1.00 38.56 91 LYS A O 1
ATOM 740 N N . ARG A 1 92 ? -55.002 28.004 41.037 1.00 38.16 92 ARG A N 1
ATOM 741 C CA . ARG A 1 92 ? -56.276 27.309 41.383 1.00 38.16 92 ARG A CA 1
ATOM 742 C C . ARG A 1 92 ? -56.763 26.244 40.371 1.00 38.16 92 ARG A C 1
ATOM 744 O O . ARG A 1 92 ? -56.606 26.445 39.182 1.00 38.16 92 ARG A O 1
ATOM 751 N N . ASN A 1 93 ? -57.395 25.125 40.764 1.00 38.25 93 ASN A N 1
ATOM 752 C CA . ASN A 1 93 ? -57.685 24.543 42.094 1.00 38.25 93 ASN A CA 1
ATOM 753 C C . ASN A 1 93 ? -58.244 23.095 41.954 1.00 38.25 93 ASN A C 1
ATOM 755 O O . ASN A 1 93 ? -58.933 22.841 40.979 1.00 38.25 93 ASN A O 1
ATOM 759 N N . VAL A 1 94 ? -58.124 22.283 43.024 1.00 35.84 94 VAL A N 1
ATOM 760 C CA . VAL A 1 94 ? -59.159 21.340 43.554 1.00 35.84 94 VAL A CA 1
ATOM 761 C C . VAL A 1 94 ? -59.480 19.995 42.842 1.00 35.84 94 VAL A C 1
ATOM 763 O O . VAL A 1 94 ? -59.759 19.962 41.655 1.00 35.84 94 VAL A O 1
ATOM 766 N N . LEU A 1 95 ? -59.576 18.943 43.689 1.00 42.22 95 LEU A N 1
ATOM 767 C CA . LEU A 1 95 ? -60.169 17.584 43.544 1.00 42.22 95 LEU A CA 1
ATOM 768 C C . LEU A 1 95 ? -59.539 16.632 42.497 1.00 42.22 95 LEU A C 1
ATOM 770 O O . LEU A 1 95 ? -59.497 16.954 41.320 1.00 42.22 95 LEU A O 1
ATOM 774 N N . ASP A 1 96 ? -58.929 15.486 42.834 1.00 30.45 96 ASP A N 1
ATOM 775 C CA . ASP A 1 96 ? -59.302 14.349 43.719 1.00 30.45 96 ASP A CA 1
ATOM 776 C C . ASP A 1 96 ? -60.315 13.361 43.109 1.00 30.45 96 ASP A C 1
ATOM 778 O O . ASP A 1 96 ? -61.505 13.65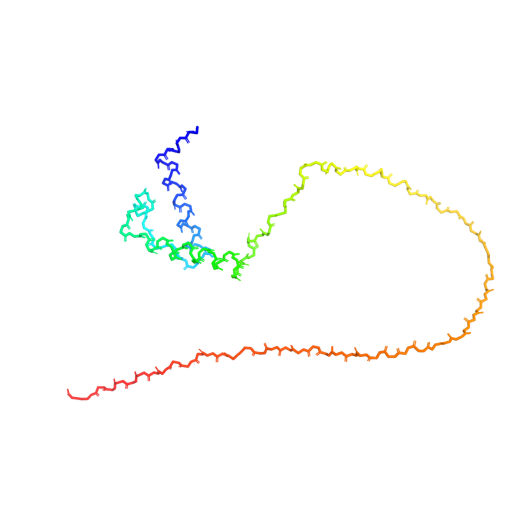6 43.015 1.00 30.45 96 ASP A O 1
ATOM 782 N N . SER A 1 97 ? -59.829 12.165 42.749 1.00 37.88 97 SER A N 1
ATOM 783 C CA . SER A 1 97 ? -60.426 10.866 43.119 1.00 37.88 97 SER A CA 1
ATOM 784 C C . SER A 1 97 ? -59.543 9.701 42.650 1.00 37.88 97 SER A C 1
ATOM 786 O O . SER A 1 97 ? -58.977 9.732 41.556 1.00 37.88 97 SER A O 1
ATOM 788 N N . SER A 1 98 ? -59.441 8.663 43.479 1.00 40.88 98 SER A N 1
ATOM 789 C CA . SER A 1 98 ? -58.737 7.399 43.218 1.00 40.88 98 SER A CA 1
ATOM 790 C C . SER A 1 98 ? -59.649 6.322 42.606 1.00 40.88 98 SER A C 1
ATOM 792 O O . SER A 1 98 ? -60.874 6.425 42.678 1.00 40.88 98 SER A O 1
ATOM 794 N N . SER A 1 99 ? -59.069 5.256 42.037 1.00 37.28 99 SER A N 1
ATOM 795 C CA . SER A 1 99 ? -59.607 3.879 42.138 1.00 37.28 99 SER A CA 1
ATOM 796 C C . SER A 1 99 ? -58.692 2.817 41.510 1.00 37.28 99 SER A C 1
ATOM 798 O O . SER A 1 99 ? -57.935 3.080 40.578 1.00 37.28 99 SER A O 1
ATOM 800 N N . ASP A 1 100 ? -58.831 1.597 42.032 1.00 38.22 100 ASP A N 1
ATOM 801 C CA . ASP A 1 100 ? -58.002 0.406 41.816 1.00 38.22 100 ASP A CA 1
ATOM 802 C C . ASP A 1 100 ? -58.915 -0.792 41.393 1.00 38.22 100 ASP A C 1
ATOM 804 O O . ASP A 1 100 ? -60.138 -0.662 41.397 1.00 38.22 100 ASP A O 1
ATOM 808 N N . PHE A 1 101 ? -58.481 -2.005 41.010 1.00 41.62 101 PHE A N 1
ATOM 809 C CA . PHE A 1 101 ? -57.172 -2.660 41.129 1.00 41.62 101 PHE A CA 1
ATOM 810 C C . PHE A 1 101 ? -56.655 -3.311 39.801 1.00 41.62 101 PHE A C 1
ATOM 812 O O . PHE A 1 101 ? -55.920 -2.614 39.105 1.00 41.62 101 PHE A O 1
ATOM 819 N N . PRO A 1 102 ? -56.862 -4.614 39.443 1.00 49.69 102 PRO A N 1
ATOM 820 C CA . PRO A 1 102 ? -55.666 -5.392 39.070 1.00 49.69 102 PRO A CA 1
ATOM 821 C C . PRO A 1 102 ? -55.745 -6.383 37.881 1.00 49.69 102 PRO A C 1
ATOM 823 O O . PRO A 1 102 ? -56.810 -6.795 37.431 1.00 49.69 102 PRO A O 1
ATOM 826 N N . SER A 1 103 ? -54.562 -6.950 37.595 1.00 33.72 103 SER A N 1
ATOM 827 C CA . SER A 1 103 ? -54.306 -8.394 37.388 1.00 33.72 103 SER A CA 1
ATOM 828 C C . SER A 1 103 ? -53.952 -8.889 35.977 1.00 33.72 103 SER A C 1
ATOM 830 O O . SER A 1 103 ? -54.437 -8.396 34.967 1.00 33.72 103 SER A O 1
ATOM 832 N N . SER A 1 104 ? -53.162 -9.971 35.992 1.00 42.12 104 SER A N 1
ATOM 833 C CA . SER A 1 104 ? -52.624 -10.771 34.883 1.00 42.12 104 SER A CA 1
ATOM 834 C C . SER A 1 104 ? -51.539 -10.084 34.034 1.00 42.12 104 SER A C 1
ATOM 836 O O . SER A 1 104 ? -51.759 -9.020 33.474 1.00 42.12 104 SER A O 1
ATOM 838 N N . GLY A 1 105 ? -50.341 -10.644 33.862 1.00 35.56 105 GLY A N 1
ATOM 839 C CA . GLY A 1 105 ? -49.815 -11.935 34.319 1.00 35.56 105 GLY A CA 1
ATOM 840 C C . GLY A 1 105 ? -48.748 -12.423 33.334 1.00 35.56 105 GLY A C 1
ATOM 841 O O . GLY A 1 105 ? -48.877 -12.148 32.150 1.00 35.56 105 GLY A O 1
ATOM 842 N N . GLU A 1 106 ? -47.738 -13.152 33.824 1.00 40.62 106 GLU A N 1
ATOM 843 C CA . GLU A 1 106 ? -46.633 -13.746 33.035 1.00 40.62 106 GLU A CA 1
ATOM 844 C C . GLU A 1 106 ? -45.628 -12.720 32.430 1.00 40.62 106 GLU A C 1
ATOM 846 O O . GLU A 1 106 ? -45.998 -11.704 31.859 1.00 40.62 106 GLU A O 1
ATOM 851 N N . GLY A 1 107 ? -44.301 -12.872 32.512 1.00 34.53 107 GLY A N 1
ATOM 852 C CA . GLY A 1 107 ? -43.501 -13.872 33.224 1.00 34.53 107 GLY A CA 1
ATOM 853 C C . GLY A 1 107 ? -42.376 -14.474 32.378 1.00 34.53 107 GLY A C 1
ATOM 854 O O . GLY A 1 107 ? -42.496 -15.627 31.990 1.00 34.53 107 GLY A O 1
ATOM 855 N N . ALA A 1 108 ? -41.278 -13.743 32.135 1.00 41.59 108 ALA A N 1
ATOM 856 C CA . ALA A 1 108 ? -39.992 -14.327 31.712 1.00 41.59 108 ALA A CA 1
ATOM 857 C C . ALA A 1 108 ? -38.828 -13.317 31.801 1.00 41.59 108 ALA A C 1
ATOM 859 O O . ALA A 1 108 ? -38.490 -12.634 30.835 1.00 41.59 108 ALA A O 1
ATOM 860 N N . THR A 1 109 ? -38.157 -13.252 32.950 1.00 34.56 109 THR A N 1
ATOM 861 C CA . THR A 1 109 ? -36.766 -12.783 33.016 1.00 34.56 109 THR A CA 1
ATOM 862 C C . THR A 1 109 ? -35.861 -13.841 32.387 1.00 34.56 109 THR A C 1
ATOM 864 O O . THR A 1 109 ? -35.930 -15.004 32.779 1.00 34.56 109 THR A O 1
ATOM 867 N N . PHE A 1 110 ? -34.949 -13.455 31.490 1.00 38.41 110 PHE A N 1
ATOM 868 C CA . PHE A 1 110 ? -33.773 -14.280 31.205 1.00 38.41 110 PHE A CA 1
ATOM 869 C C . PHE A 1 110 ? -32.505 -13.436 31.164 1.00 38.41 110 PHE A C 1
ATOM 871 O O . PHE A 1 110 ? -32.458 -12.356 30.575 1.00 38.41 110 PHE A O 1
ATOM 878 N N . THR A 1 111 ? -31.491 -13.913 31.877 1.00 38.56 111 THR A N 1
ATOM 879 C CA . THR A 1 111 ? -30.308 -13.142 32.246 1.00 38.56 111 THR A CA 1
ATOM 880 C C . THR A 1 111 ? -29.153 -13.329 31.271 1.00 38.56 111 THR A C 1
ATOM 882 O O . THR A 1 111 ? -28.844 -14.439 30.844 1.00 38.56 111 THR A O 1
ATOM 885 N N . GLN A 1 112 ? -28.471 -12.212 31.021 1.00 38.81 112 GLN A N 1
ATOM 886 C CA . GLN A 1 112 ? -27.044 -12.072 30.725 1.00 38.81 112 GLN A CA 1
ATOM 887 C C . GLN A 1 112 ? -26.199 -13.362 30.809 1.00 38.81 112 GLN A C 1
ATOM 889 O O . GLN A 1 112 ? -26.083 -13.975 31.867 1.00 38.81 112 GLN A O 1
ATOM 894 N N . SER A 1 113 ? -25.525 -13.711 29.710 1.00 38.78 113 SER A N 1
ATOM 895 C CA . SER A 1 113 ? -24.494 -14.758 29.661 1.00 38.78 113 SER A CA 1
ATOM 896 C C . SER A 1 113 ? -23.290 -14.256 28.861 1.00 38.78 113 SER A C 1
ATOM 898 O O . SER A 1 113 ? -23.365 -14.086 27.647 1.00 38.78 113 SER A O 1
ATOM 900 N N . HIS A 1 114 ? -22.179 -13.981 29.549 1.00 43.56 114 HIS A N 1
ATOM 901 C CA . HIS A 1 114 ? -20.910 -13.603 28.918 1.00 43.56 114 HIS A CA 1
ATOM 902 C C . HIS A 1 114 ? -20.208 -14.853 28.382 1.00 43.56 114 HIS A C 1
ATOM 904 O O . HIS A 1 114 ? -19.850 -15.736 29.161 1.00 43.56 114 HIS A O 1
ATOM 910 N N . HIS A 1 115 ? -19.958 -14.924 27.073 1.00 45.59 115 HIS A N 1
ATOM 911 C CA . HIS A 1 115 ? -19.149 -16.001 26.501 1.00 45.59 115 HIS A CA 1
ATOM 912 C C . HIS A 1 115 ? -17.659 -15.646 26.515 1.00 45.59 115 HIS A C 1
ATOM 914 O O . HIS A 1 115 ? -17.177 -14.804 25.761 1.00 45.59 115 HIS A O 1
ATOM 920 N N . HIS A 1 116 ? -16.932 -16.336 27.392 1.00 41.78 116 HIS A N 1
ATOM 921 C CA . HIS A 1 116 ? -15.479 -16.291 27.512 1.00 41.78 116 HIS A CA 1
ATOM 922 C C . HIS A 1 116 ? -14.811 -16.930 26.280 1.00 41.78 116 HIS A C 1
ATOM 924 O O . HIS A 1 116 ? -15.078 -18.090 25.962 1.00 41.78 116 HIS A O 1
ATOM 930 N N . LEU A 1 117 ? -13.888 -16.219 25.625 1.00 51.56 117 LEU A N 1
ATOM 931 C CA . LEU A 1 117 ? -12.991 -16.812 24.626 1.00 51.56 117 LEU A CA 1
ATOM 932 C C . LEU A 1 117 ? -11.800 -17.500 25.327 1.00 51.56 117 LEU A C 1
ATOM 934 O O . LEU A 1 117 ? -11.197 -16.898 26.222 1.00 51.56 117 LEU A O 1
ATOM 938 N N . PRO A 1 118 ? -11.418 -18.734 24.942 1.00 45.88 118 PRO A N 1
ATOM 939 C CA . PRO A 1 118 ? -10.236 -19.391 25.488 1.00 45.88 118 PRO A CA 1
ATOM 940 C C . PRO A 1 118 ? -8.953 -18.869 24.823 1.00 45.88 118 PRO A C 1
ATOM 942 O O . PRO A 1 118 ? -8.742 -19.031 23.621 1.00 45.88 118 PRO A O 1
ATOM 945 N N . SER A 1 119 ? -8.061 -18.296 25.633 1.00 41.41 119 SER A N 1
ATOM 946 C CA . SER A 1 119 ? -6.701 -17.942 25.216 1.00 41.41 119 SER A CA 1
ATOM 947 C C . SER A 1 119 ? -5.933 -19.184 24.748 1.00 41.41 119 SER A C 1
ATOM 949 O O . SER A 1 119 ? -5.842 -20.174 25.476 1.00 41.41 119 SER A O 1
ATOM 951 N N . ARG A 1 120 ? -5.345 -19.130 23.546 1.00 46.66 120 ARG A N 1
ATOM 952 C CA . ARG A 1 120 ? -4.401 -20.141 23.044 1.00 46.66 120 ARG A CA 1
ATOM 953 C C . ARG A 1 120 ? -3.048 -19.524 22.697 1.00 46.66 120 ARG A C 1
ATOM 955 O O . ARG A 1 120 ? -2.670 -19.443 21.534 1.00 46.66 120 ARG A O 1
ATOM 962 N N . TYR A 1 121 ? -2.285 -19.185 23.732 1.00 42.16 121 TYR A N 1
ATOM 963 C CA . TYR A 1 121 ? -0.827 -19.132 23.641 1.00 42.16 121 TYR A CA 1
ATOM 964 C C . TYR A 1 121 ? -0.212 -20.182 24.566 1.00 42.16 121 TYR A C 1
ATOM 966 O O . TYR A 1 121 ? -0.306 -20.103 25.786 1.00 42.16 121 TYR A O 1
ATOM 974 N N . SER A 1 122 ? 0.437 -21.179 23.971 1.00 42.41 122 SER A N 1
ATOM 975 C CA . SER A 1 122 ? 1.379 -22.076 24.646 1.00 42.41 122 SER A CA 1
ATOM 976 C C . SER A 1 122 ? 2.386 -22.555 23.610 1.00 42.41 122 SER A C 1
ATOM 978 O O . SER A 1 122 ? 2.156 -23.505 22.868 1.00 42.41 122 SER A O 1
ATOM 980 N N . ARG A 1 123 ? 3.484 -21.803 23.523 1.00 51.56 123 ARG A N 1
ATOM 981 C CA . ARG A 1 123 ? 4.647 -22.060 22.672 1.00 51.56 123 ARG A CA 1
ATOM 982 C C . ARG A 1 123 ? 5.558 -23.062 23.392 1.00 51.56 123 ARG A C 1
ATOM 984 O O . ARG A 1 123 ? 6.039 -22.715 24.470 1.00 51.56 123 ARG A O 1
ATOM 991 N N . PRO A 1 124 ? 5.857 -24.244 22.831 1.00 51.06 124 PRO A N 1
ATOM 992 C CA . PRO A 1 124 ? 6.904 -25.098 23.381 1.00 51.06 124 PRO A CA 1
ATOM 993 C C . PRO A 1 124 ? 8.272 -24.419 23.224 1.00 51.06 124 PRO A C 1
ATOM 995 O O . PRO A 1 124 ? 8.638 -24.006 22.120 1.00 51.06 124 PRO A O 1
ATOM 998 N N . GLN A 1 125 ? 9.040 -24.301 24.310 1.00 45.16 125 GLN A N 1
ATOM 999 C CA . GLN A 1 125 ? 10.477 -24.050 24.207 1.00 45.16 125 GLN A CA 1
ATOM 1000 C C . GLN A 1 125 ? 11.164 -25.339 23.750 1.00 45.16 125 GLN A C 1
ATOM 1002 O O . GLN A 1 125 ? 11.021 -26.380 24.386 1.00 45.16 125 GLN A O 1
ATOM 1007 N N . ALA A 1 126 ? 11.940 -25.262 22.671 1.00 48.19 126 ALA A N 1
ATOM 1008 C CA . ALA A 1 126 ? 12.919 -26.289 22.349 1.00 48.19 126 ALA A CA 1
ATOM 1009 C C . ALA A 1 126 ? 14.233 -25.939 23.060 1.00 48.19 126 ALA A C 1
ATOM 1011 O O . ALA A 1 126 ? 14.893 -24.960 22.713 1.00 48.19 126 ALA A O 1
ATOM 1012 N N . HIS A 1 127 ? 14.598 -26.731 24.066 1.00 50.31 127 HIS A N 1
ATOM 1013 C CA . HIS A 1 127 ? 15.924 -26.692 24.670 1.00 50.31 127 HIS A CA 1
ATOM 1014 C C . HIS A 1 127 ? 16.802 -27.714 23.939 1.00 50.31 127 HIS A C 1
ATOM 1016 O O . HIS A 1 127 ? 16.530 -28.911 24.012 1.00 50.31 127 HIS A O 1
ATOM 1022 N N . SER A 1 128 ? 17.861 -27.266 23.263 1.00 58.72 128 SER A N 1
ATOM 1023 C CA . SER A 1 128 ? 18.938 -28.150 22.802 1.00 58.72 128 SER A CA 1
ATOM 1024 C C . SER A 1 128 ? 20.233 -27.750 23.491 1.00 58.72 128 SER A C 1
ATOM 1026 O O . SER A 1 128 ? 20.854 -26.745 23.155 1.00 58.72 128 SER A O 1
ATOM 1028 N N . SER A 1 129 ? 20.602 -28.541 24.494 1.00 56.84 129 SER A N 1
ATOM 1029 C CA . SER A 1 129 ? 21.866 -28.434 25.216 1.00 56.84 129 SER A CA 1
ATOM 1030 C C . SER A 1 129 ? 23.040 -28.839 24.325 1.00 56.84 129 SER A C 1
ATOM 1032 O O . SER A 1 129 ? 22.930 -29.779 23.540 1.00 56.84 129 SER A O 1
ATOM 1034 N N . ALA A 1 130 ? 24.182 -28.175 24.494 1.00 53.06 130 ALA A N 1
ATOM 1035 C CA . ALA A 1 130 ? 25.439 -28.589 23.882 1.00 53.06 130 ALA A CA 1
ATOM 1036 C C . ALA A 1 130 ? 26.126 -29.682 24.723 1.00 53.06 130 ALA A C 1
ATOM 1038 O O . ALA A 1 130 ? 26.215 -29.555 25.946 1.00 53.06 130 ALA A O 1
ATOM 1039 N N . SER A 1 131 ? 26.644 -30.725 24.071 1.00 54.03 131 SER A N 1
ATOM 1040 C CA . SER A 1 131 ? 27.749 -31.582 24.545 1.00 54.03 131 SER A CA 1
ATOM 1041 C C . SER A 1 131 ? 28.201 -32.497 23.405 1.00 54.03 131 SER A C 1
ATOM 1043 O O . SER A 1 131 ? 27.366 -33.169 22.800 1.00 54.03 131 SER A O 1
ATOM 1045 N N . GLY A 1 132 ? 29.506 -32.503 23.125 1.00 44.78 132 GLY A N 1
ATOM 1046 C CA . GLY A 1 132 ? 30.145 -33.152 21.976 1.00 44.78 132 GLY A CA 1
ATOM 1047 C C . GLY A 1 132 ? 31.357 -32.343 21.550 1.00 44.78 132 GLY A C 1
ATOM 1048 O O . GLY A 1 132 ? 31.255 -31.693 20.491 1.00 44.78 132 GLY A O 1
#

Sequence (132 aa):
KETMSLADSLYNLQLIQEFCQEYLNQCCHFTLEDMLYAASSIKSNYLVFMAELFWWFEVVKPSFVQPRVVRPQGAEPVKDMPSIPVLNAAKRNVLDSSSDFPSSGEGATFTQSHHHLPSRYSRPQAHSSASG

pLDDT: mean 71.14, std 26.11, range [30.45, 98.5]